Protein AF-A0A7J6WZ27-F1 (afdb_monomer)

Mean predicted aligned error: 9.94 Å

Organism: Thalictrum thalictroides (NCBI:txid46969)

Secondary structure (DSSP, 8-state):
-HHHHHHHHHHHHHHHHTT---HHHHHIIIIIITTS-GGGPPPPTTS-HHHHHHHHHHHHHHHHHHHHHHT-SS--S--S-SS-S--

Foldseek 3Di:
DVVVLLVVLLVVLVCLVVVPPDPVSVCCDVPVCDPHDLLPDDDDPPDDPSVNSSSVCVVVSVVVVVVVVVVVPDDDDDPDDPPPPDD

pLDDT: mean 76.56, std 18.12, range [40.06, 94.06]

Solvent-accessible surface area (backbone atoms only — not comparable to full-atom values): 5589 Å² total; per-residue (Å²): 123,64,67,64,52,52,56,48,34,52,52,51,51,50,36,55,74,67,63,42,97,41,73,66,41,51,48,43,39,67,71,73,44,49,96,48,62,71,91,74,58,75,82,63,92,90,53,55,70,66,60,48,52,40,61,71,44,43,66,60,49,50,52,51,51,51,51,63,50,72,65,67,83,84,65,90,89,70,96,65,87,86,72,83,85,81,131

Radius of gyration: 14.64 Å; Cα contacts (8 Å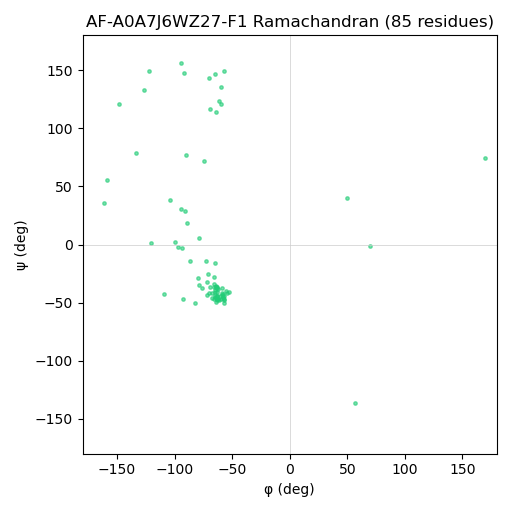, |Δi|>4): 34; chains: 1; bounding box: 49×32×25 Å

Structure (mmCIF, N/CA/C/O backbone):
data_AF-A0A7J6WZ27-F1
#
_entry.id   AF-A0A7J6WZ27-F1
#
loop_
_atom_site.group_PDB
_atom_site.id
_atom_site.type_symbol
_atom_site.label_atom_id
_atom_site.label_alt_id
_atom_site.label_comp_id
_atom_site.label_asym_id
_atom_site.label_entity_id
_atom_site.label_seq_id
_atom_site.pdbx_PDB_ins_code
_atom_site.Cartn_x
_atom_site.Cartn_y
_atom_site.Cartn_z
_atom_site.occupancy
_atom_site.B_iso_or_equiv
_atom_site.auth_seq_id
_atom_site.auth_comp_id
_atom_site.auth_asym_id
_atom_site.auth_atom_id
_atom_site.pdbx_PDB_model_num
ATOM 1 N N . MET A 1 1 ? 16.482 -9.053 -14.332 1.00 43.12 1 MET A N 1
ATOM 2 C CA . MET A 1 1 ? 16.347 -8.760 -12.883 1.00 43.12 1 MET A CA 1
ATOM 3 C C . MET A 1 1 ? 15.045 -8.033 -12.520 1.00 43.12 1 MET A C 1
ATOM 5 O O . MET A 1 1 ? 14.736 -7.933 -11.340 1.00 43.12 1 MET A O 1
ATOM 9 N N . GLU A 1 2 ? 14.241 -7.562 -13.483 1.00 47.72 2 GLU A N 1
ATOM 10 C CA . GLU A 1 2 ? 12.958 -6.892 -13.189 1.00 47.72 2 GLU A CA 1
ATOM 11 C C . GLU A 1 2 ? 11.813 -7.861 -12.843 1.00 47.72 2 GLU A C 1
ATOM 13 O O . GLU A 1 2 ? 11.006 -7.571 -11.962 1.00 47.72 2 GLU A O 1
ATOM 18 N N . VAL A 1 3 ? 11.774 -9.050 -13.457 1.00 49.72 3 VAL A N 1
ATOM 19 C CA . VAL A 1 3 ? 10.702 -10.047 -13.241 1.00 49.72 3 VAL A CA 1
ATOM 20 C C . VAL A 1 3 ? 10.681 -10.571 -11.799 1.00 49.72 3 VAL A C 1
ATOM 22 O O . VAL A 1 3 ? 9.616 -10.757 -11.212 1.00 49.72 3 VAL A O 1
ATOM 25 N N . THR A 1 4 ? 11.859 -10.744 -11.191 1.00 58.12 4 THR A N 1
ATOM 26 C CA . THR A 1 4 ? 12.001 -11.142 -9.783 1.00 58.12 4 THR A CA 1
ATOM 27 C C . THR A 1 4 ? 11.445 -10.089 -8.829 1.00 58.12 4 THR A C 1
ATOM 29 O O . THR A 1 4 ? 10.846 -10.450 -7.820 1.00 58.12 4 THR A O 1
ATOM 32 N N . ASN A 1 5 ? 11.585 -8.802 -9.163 1.00 75.50 5 ASN A N 1
ATOM 33 C CA . ASN A 1 5 ? 11.052 -7.707 -8.355 1.00 75.50 5 ASN A CA 1
ATOM 34 C C . ASN A 1 5 ? 9.521 -7.640 -8.466 1.00 75.50 5 ASN A C 1
ATOM 36 O O . ASN A 1 5 ? 8.846 -7.553 -7.448 1.00 75.50 5 ASN A O 1
ATOM 40 N N . HIS A 1 6 ? 8.970 -7.793 -9.677 1.00 83.25 6 HIS A N 1
ATOM 41 C CA . HIS A 1 6 ? 7.520 -7.767 -9.901 1.00 83.25 6 HIS A CA 1
ATOM 42 C C . HIS A 1 6 ? 6.800 -8.932 -9.204 1.00 83.25 6 HIS A C 1
ATOM 44 O O . HIS A 1 6 ? 5.854 -8.725 -8.447 1.00 83.25 6 HIS A O 1
ATOM 50 N N . ALA A 1 7 ? 7.277 -10.169 -9.379 1.00 84.94 7 ALA A N 1
ATOM 51 C CA . ALA A 1 7 ? 6.673 -11.333 -8.727 1.00 84.94 7 ALA A CA 1
ATOM 52 C C . ALA A 1 7 ? 6.767 -11.259 -7.189 1.00 84.94 7 ALA A C 1
ATOM 54 O O . ALA A 1 7 ? 5.827 -11.638 -6.484 1.00 84.94 7 ALA A O 1
ATOM 55 N N . ALA A 1 8 ? 7.882 -10.747 -6.655 1.00 86.94 8 ALA A N 1
ATOM 56 C CA . ALA A 1 8 ? 8.050 -10.537 -5.220 1.00 86.94 8 ALA A CA 1
ATOM 57 C C . ALA A 1 8 ? 7.113 -9.441 -4.687 1.00 86.94 8 ALA A C 1
ATOM 59 O O . ALA A 1 8 ? 6.426 -9.659 -3.689 1.00 86.94 8 ALA A O 1
ATOM 60 N N . ASN A 1 9 ? 7.021 -8.302 -5.376 1.00 89.75 9 ASN A N 1
ATOM 61 C CA . ASN A 1 9 ? 6.093 -7.218 -5.056 1.00 89.75 9 ASN A CA 1
ATOM 62 C C . ASN A 1 9 ? 4.638 -7.702 -5.057 1.00 89.75 9 ASN A C 1
ATOM 64 O O . ASN A 1 9 ? 3.908 -7.451 -4.098 1.00 89.75 9 ASN A O 1
ATOM 68 N N . MET A 1 10 ? 4.233 -8.471 -6.073 1.00 88.56 10 MET A N 1
ATOM 69 C CA . MET A 1 10 ? 2.906 -9.092 -6.137 1.00 88.56 10 MET A CA 1
ATOM 70 C C . MET A 1 10 ? 2.647 -10.018 -4.946 1.00 88.56 10 MET A C 1
ATOM 72 O O . MET A 1 10 ? 1.582 -9.959 -4.332 1.00 88.56 10 MET A O 1
ATOM 76 N N . ARG A 1 11 ? 3.628 -10.842 -4.559 1.00 87.19 11 ARG A N 1
ATOM 77 C CA . ARG A 1 11 ? 3.514 -11.717 -3.383 1.00 87.19 11 ARG A CA 1
ATOM 78 C C . ARG A 1 11 ? 3.360 -10.918 -2.087 1.00 87.19 11 ARG A C 1
ATOM 80 O O . ARG A 1 11 ? 2.553 -11.281 -1.232 1.00 87.19 11 ARG A O 1
ATOM 87 N N . HIS A 1 12 ? 4.102 -9.824 -1.946 1.00 90.06 12 HIS A N 1
ATOM 88 C CA . HIS A 1 12 ? 3.993 -8.911 -0.812 1.00 90.06 12 HIS A CA 1
ATOM 89 C C . HIS A 1 12 ? 2.614 -8.248 -0.735 1.00 90.06 12 HIS A C 1
ATOM 91 O O . HIS A 1 12 ? 1.990 -8.276 0.325 1.00 90.06 12 HIS A O 1
ATOM 97 N N . LEU A 1 13 ? 2.113 -7.725 -1.856 1.00 90.19 13 LEU A N 1
ATOM 98 C CA . LEU A 1 13 ? 0.764 -7.165 -1.968 1.00 90.19 13 LEU A CA 1
ATOM 99 C C . LEU A 1 13 ? -0.296 -8.200 -1.587 1.00 90.19 13 LEU A C 1
ATOM 101 O O . LEU A 1 13 ? -1.147 -7.931 -0.744 1.00 90.19 13 LEU A O 1
ATOM 105 N N . TRP A 1 14 ? -0.182 -9.422 -2.110 1.00 87.62 14 TRP A N 1
ATOM 106 C CA . TRP A 1 14 ? -1.077 -10.523 -1.764 1.00 87.62 14 TRP A CA 1
ATOM 107 C C . TRP A 1 14 ? -1.089 -10.830 -0.261 1.00 87.62 14 TRP A C 1
ATOM 109 O O . TRP A 1 14 ? -2.150 -11.029 0.327 1.00 87.62 14 TRP A O 1
ATOM 119 N N . HIS A 1 15 ? 0.075 -10.837 0.392 1.00 89.19 15 HIS A N 1
ATOM 120 C CA . HIS A 1 15 ? 0.161 -11.038 1.839 1.00 89.19 15 HIS A CA 1
ATOM 121 C C . HIS A 1 15 ? -0.463 -9.895 2.645 1.00 89.19 15 HIS A C 1
ATOM 123 O O . HIS A 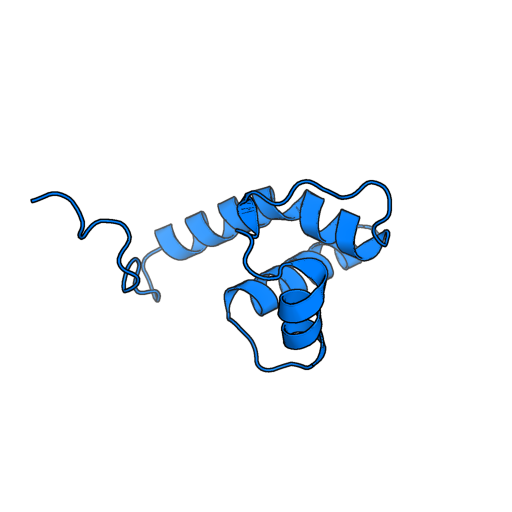1 15 ? -1.093 -10.171 3.667 1.00 89.19 15 HIS A O 1
ATOM 129 N N . ILE A 1 16 ? -0.326 -8.648 2.180 1.00 89.50 16 ILE A N 1
ATOM 130 C CA . ILE A 1 16 ? -1.001 -7.489 2.776 1.00 89.50 16 ILE A CA 1
ATOM 131 C C . ILE A 1 16 ? -2.522 -7.648 2.653 1.00 89.50 16 ILE A C 1
ATOM 133 O O . ILE A 1 16 ? -3.213 -7.490 3.656 1.00 89.50 16 ILE A O 1
ATOM 137 N N . PHE A 1 17 ? -3.036 -8.017 1.472 1.00 84.44 17 PHE A N 1
ATOM 138 C CA . PHE A 1 17 ? -4.478 -8.177 1.226 1.00 84.44 17 PHE A CA 1
ATOM 139 C C . PHE A 1 17 ? -5.101 -9.339 1.988 1.00 84.44 17 PHE A C 1
ATOM 141 O O . PHE A 1 17 ? -6.189 -9.210 2.537 1.00 84.44 17 PHE A O 1
ATOM 148 N N . ARG A 1 18 ? -4.411 -10.479 2.052 1.00 83.88 18 ARG A N 1
ATOM 149 C CA . ARG A 1 18 ? -4.886 -11.666 2.778 1.00 83.88 18 ARG A CA 1
ATOM 150 C C . ARG A 1 18 ? -4.675 -11.571 4.286 1.00 83.88 18 ARG A C 1
ATOM 152 O O . ARG A 1 18 ? -4.903 -12.560 4.973 1.00 83.88 18 ARG A O 1
ATOM 159 N N . ASN A 1 19 ? -4.209 -10.426 4.794 1.00 82.56 19 ASN A N 1
ATOM 160 C CA . ASN A 1 19 ? -3.910 -10.214 6.209 1.00 82.56 19 ASN A CA 1
ATOM 161 C C . ASN A 1 19 ? -3.042 -11.336 6.789 1.00 82.56 19 ASN A C 1
ATOM 163 O O . ASN A 1 19 ? -3.291 -11.805 7.898 1.00 82.56 19 ASN A O 1
ATOM 167 N N . ARG A 1 20 ? -2.049 -11.804 6.020 1.00 85.56 20 ARG A N 1
ATOM 168 C CA . ARG A 1 20 ? -1.242 -12.955 6.431 1.00 85.56 20 ARG A CA 1
ATOM 169 C C . ARG A 1 20 ? -0.558 -12.634 7.756 1.00 85.56 20 ARG A C 1
ATOM 171 O O . ARG A 1 20 ? 0.029 -11.562 7.896 1.00 85.56 20 ARG A O 1
ATOM 178 N N . ASP A 1 21 ? -0.584 -13.583 8.683 1.00 86.50 21 ASP A N 1
ATOM 179 C CA . ASP A 1 21 ? 0.044 -13.431 9.991 1.00 86.50 21 ASP A CA 1
ATOM 180 C C . ASP A 1 21 ? 1.577 -13.544 9.899 1.00 86.50 21 ASP A C 1
ATOM 182 O O . ASP A 1 21 ? 2.184 -14.553 10.245 1.00 86.50 21 ASP A O 1
ATOM 186 N N . THR A 1 22 ? 2.221 -12.521 9.336 1.00 91.25 22 THR A N 1
ATOM 187 C CA . THR A 1 22 ? 3.682 -12.401 9.300 1.00 91.25 22 THR A CA 1
ATOM 188 C C . THR A 1 22 ? 4.117 -11.104 9.958 1.00 91.25 22 THR A C 1
ATOM 190 O O . THR A 1 22 ? 3.423 -10.086 9.885 1.00 91.25 22 THR A O 1
ATOM 193 N N . MET A 1 23 ? 5.307 -11.119 10.566 1.00 92.56 23 MET A N 1
ATOM 194 C CA . MET A 1 23 ? 5.889 -9.933 11.201 1.00 92.56 23 MET A CA 1
ATOM 195 C C . MET A 1 23 ? 5.967 -8.751 10.228 1.00 92.56 23 MET A C 1
ATOM 197 O O . MET A 1 23 ? 5.617 -7.627 10.574 1.00 92.56 23 MET A O 1
ATOM 201 N N . TRP A 1 24 ? 6.361 -9.021 8.983 1.00 91.12 24 TRP A N 1
ATOM 202 C CA . TRP A 1 24 ? 6.451 -7.997 7.950 1.00 91.12 24 TRP A CA 1
ATOM 203 C C . TRP A 1 24 ? 5.081 -7.382 7.621 1.00 91.12 24 TRP A C 1
ATOM 205 O O . TRP A 1 24 ? 4.975 -6.161 7.571 1.00 91.12 24 TRP A O 1
ATOM 215 N N . VAL A 1 25 ? 4.018 -8.186 7.466 1.00 90.69 25 VAL A N 1
ATOM 216 C CA . VAL A 1 25 ? 2.661 -7.661 7.204 1.00 90.69 25 VAL A CA 1
ATOM 217 C C . VAL A 1 25 ? 2.148 -6.848 8.391 1.00 90.69 25 VAL A C 1
ATOM 219 O O . VAL A 1 25 ? 1.613 -5.758 8.185 1.00 90.69 25 VAL A O 1
ATOM 222 N N . LYS A 1 26 ? 2.344 -7.332 9.626 1.00 92.94 26 LYS A N 1
ATOM 223 C CA . LYS A 1 26 ? 1.990 -6.590 10.847 1.00 92.94 26 LYS A CA 1
ATOM 224 C C . LYS A 1 26 ? 2.696 -5.240 10.893 1.00 92.94 26 LYS A C 1
ATOM 226 O O . LYS A 1 26 ? 2.041 -4.216 11.036 1.00 92.94 26 LYS A O 1
ATOM 231 N N . TRP A 1 27 ? 4.010 -5.226 10.683 1.00 94.06 27 TRP A N 1
ATOM 232 C CA . TRP A 1 27 ? 4.799 -3.998 10.689 1.00 94.06 27 TRP A CA 1
ATOM 233 C C . TRP A 1 27 ? 4.366 -3.022 9.586 1.00 94.06 27 TRP A C 1
ATOM 235 O O . TRP A 1 27 ? 4.123 -1.849 9.862 1.00 94.06 27 TRP A O 1
ATOM 245 N N . VAL A 1 28 ? 4.186 -3.498 8.349 1.00 92.19 28 VAL A N 1
ATOM 246 C CA . VAL A 1 28 ? 3.704 -2.664 7.236 1.00 92.19 28 VAL A CA 1
ATOM 247 C C . VAL A 1 28 ? 2.353 -2.037 7.578 1.00 92.19 28 VAL A C 1
ATOM 249 O O . VAL A 1 28 ? 2.158 -0.841 7.360 1.00 92.19 28 VAL A O 1
ATOM 252 N N . LYS A 1 29 ? 1.431 -2.811 8.152 1.00 90.88 29 LYS A N 1
ATOM 253 C CA . LYS A 1 29 ? 0.122 -2.304 8.561 1.00 90.88 29 LYS A CA 1
ATOM 254 C C . LYS A 1 29 ? 0.213 -1.287 9.686 1.00 90.88 29 LYS A C 1
ATOM 256 O O . LYS A 1 29 ? -0.368 -0.222 9.555 1.00 90.88 29 LYS A O 1
ATOM 261 N N . SER A 1 30 ? 0.971 -1.560 10.741 1.00 92.88 30 SER A N 1
ATOM 262 C CA . SER A 1 30 ? 1.064 -0.664 11.897 1.00 92.88 30 SER A CA 1
ATOM 263 C C . SER A 1 30 ? 1.843 0.623 11.611 1.00 92.88 30 SER A C 1
ATOM 265 O O . SER A 1 30 ? 1.527 1.662 12.183 1.00 92.88 30 SER A O 1
ATOM 267 N N . TYR A 1 31 ? 2.848 0.587 10.729 1.00 92.12 31 TYR A N 1
ATOM 268 C CA . TYR A 1 31 ? 3.757 1.721 10.522 1.00 92.12 31 TYR A CA 1
ATOM 269 C C . TYR A 1 31 ? 3.568 2.435 9.184 1.00 92.12 31 TYR A C 1
ATOM 271 O O . TYR A 1 31 ? 3.593 3.669 9.144 1.00 92.12 31 TYR A O 1
ATOM 279 N N . LEU A 1 32 ? 3.378 1.695 8.088 1.00 92.12 32 LEU A N 1
ATOM 280 C CA . LEU A 1 32 ? 3.309 2.282 6.748 1.00 92.12 32 LEU A CA 1
ATOM 281 C C . LEU A 1 32 ? 1.872 2.605 6.338 1.00 92.12 32 LEU A C 1
ATOM 283 O O . LEU A 1 32 ? 1.600 3.712 5.867 1.00 92.12 32 LEU A O 1
ATOM 287 N N . ILE A 1 33 ? 0.948 1.666 6.534 1.00 92.38 33 ILE A N 1
ATOM 288 C CA . ILE A 1 33 ? -0.460 1.838 6.155 1.00 92.38 33 ILE A CA 1
ATOM 289 C C . ILE A 1 33 ? -1.195 2.626 7.243 1.00 92.38 33 ILE A C 1
ATOM 291 O O . ILE A 1 33 ? -1.775 3.673 6.943 1.00 92.38 33 ILE A O 1
ATOM 295 N N . LYS A 1 34 ? -1.056 2.198 8.502 1.00 89.44 34 LYS A N 1
ATOM 296 C CA . LYS A 1 34 ? -1.836 2.654 9.661 1.00 89.44 34 LYS A CA 1
ATOM 297 C C . LYS A 1 34 ? -3.330 2.442 9.387 1.00 89.44 34 LYS A C 1
ATOM 299 O O . LYS A 1 34 ? -3.696 1.434 8.789 1.00 89.44 34 LYS A O 1
ATOM 304 N N . ASP A 1 35 ? -4.160 3.422 9.717 1.00 87.00 35 ASP A N 1
ATOM 305 C CA . ASP A 1 35 ? -5.609 3.398 9.481 1.00 87.00 35 ASP A CA 1
ATOM 306 C C . ASP A 1 35 ? -6.007 3.969 8.109 1.00 87.00 35 ASP A C 1
ATOM 308 O O . ASP A 1 35 ? -7.143 4.382 7.886 1.00 87.00 35 ASP A O 1
ATOM 312 N N . ARG A 1 36 ? -5.059 4.053 7.165 1.00 87.56 36 ARG A N 1
ATOM 313 C CA . ARG A 1 36 ? -5.314 4.608 5.830 1.00 87.56 36 ARG A CA 1
ATOM 314 C C . ARG A 1 36 ? -5.726 3.520 4.855 1.00 87.56 36 ARG A C 1
ATOM 316 O O . ARG A 1 36 ? -5.207 2.406 4.882 1.00 87.56 36 ARG A O 1
ATOM 323 N N . ASN A 1 37 ? -6.579 3.886 3.904 1.00 85.94 37 ASN A N 1
ATOM 324 C CA . ASN A 1 37 ? -6.899 3.018 2.781 1.00 85.94 37 ASN A CA 1
ATOM 325 C C . ASN A 1 37 ? -5.646 2.781 1.923 1.00 85.94 37 ASN A C 1
ATOM 327 O O . ASN A 1 37 ? -5.144 3.703 1.275 1.00 85.94 37 ASN A O 1
ATOM 331 N N . PHE A 1 38 ? -5.167 1.534 1.902 1.00 88.44 38 PHE A N 1
ATOM 332 C CA . PHE A 1 38 ? -3.971 1.126 1.166 1.00 88.44 38 PHE A CA 1
ATOM 333 C C . PHE A 1 38 ? -4.008 1.537 -0.314 1.00 88.44 38 PHE A C 1
ATOM 335 O O . PHE A 1 38 ? -3.009 2.013 -0.853 1.00 88.44 38 PHE A O 1
ATOM 342 N N . TRP A 1 39 ? -5.167 1.410 -0.959 1.00 85.62 39 TRP A N 1
ATOM 343 C CA . TRP A 1 39 ? -5.340 1.695 -2.384 1.00 85.62 39 TRP A CA 1
ATOM 344 C C . TRP A 1 39 ? -5.265 3.184 -2.717 1.00 85.62 39 TRP A C 1
ATOM 346 O O . TRP A 1 39 ? -4.890 3.560 -3.823 1.00 85.62 39 TRP A O 1
ATOM 356 N N . GLN A 1 40 ? -5.575 4.035 -1.741 1.00 86.50 40 GLN A N 1
ATOM 357 C CA . GLN A 1 40 ? -5.558 5.490 -1.879 1.00 86.50 40 GLN A CA 1
ATOM 358 C C . GLN A 1 40 ? -4.286 6.123 -1.293 1.00 86.50 40 GLN A C 1
ATOM 360 O O . GLN A 1 40 ? -4.131 7.346 -1.317 1.00 86.50 40 GLN A O 1
ATOM 365 N N . LEU A 1 41 ? -3.347 5.316 -0.779 1.00 89.75 41 LEU A N 1
ATOM 366 C CA . LEU A 1 41 ? -2.083 5.819 -0.251 1.00 89.75 41 LEU A CA 1
ATOM 367 C C . LEU A 1 41 ? -1.285 6.531 -1.345 1.00 89.75 41 LEU A C 1
ATOM 369 O O . LEU A 1 41 ? -0.910 5.949 -2.365 1.00 89.75 41 LEU A O 1
ATOM 373 N N . LYS A 1 42 ? -0.943 7.795 -1.106 1.00 90.75 42 LYS A N 1
ATOM 374 C CA . LYS A 1 42 ? 0.065 8.487 -1.913 1.00 90.75 42 LYS A CA 1
ATOM 375 C C . LYS A 1 42 ? 1.439 7.895 -1.608 1.00 90.75 42 LYS A C 1
ATOM 377 O O . LYS A 1 42 ? 1.730 7.563 -0.461 1.00 90.75 42 LYS A O 1
ATOM 382 N N . ILE A 1 43 ? 2.289 7.790 -2.626 1.00 90.75 43 ILE A N 1
ATOM 383 C CA . ILE A 1 43 ? 3.681 7.362 -2.454 1.00 90.75 43 ILE A CA 1
ATOM 384 C C . ILE A 1 43 ? 4.429 8.473 -1.701 1.00 90.75 43 ILE A C 1
ATOM 386 O O . ILE A 1 43 ? 4.541 9.577 -2.240 1.00 90.75 43 ILE A O 1
ATOM 390 N N . PRO A 1 44 ? 4.949 8.225 -0.485 1.00 89.88 44 PRO A N 1
ATOM 391 C CA . PRO A 1 44 ? 5.713 9.235 0.238 1.00 89.88 44 PRO A CA 1
ATOM 392 C C . PRO A 1 44 ? 7.020 9.580 -0.494 1.00 89.88 44 PRO A C 1
ATOM 394 O O . PRO A 1 44 ? 7.650 8.719 -1.121 1.00 89.88 44 PRO A O 1
ATOM 397 N N . LYS A 1 45 ? 7.462 10.840 -0.398 1.00 88.81 45 LYS A N 1
ATOM 398 C CA . LYS A 1 45 ? 8.763 11.259 -0.950 1.00 88.81 45 LYS A CA 1
ATOM 399 C C . LYS A 1 45 ? 9.926 10.553 -0.240 1.00 88.81 45 LYS A C 1
ATOM 401 O O . LYS A 1 45 ? 10.836 10.085 -0.921 1.00 88.81 45 LYS A O 1
ATOM 406 N N . ASP A 1 46 ? 9.793 10.337 1.067 1.00 90.06 46 ASP A N 1
ATOM 407 C CA . ASP A 1 46 ? 10.829 9.751 1.932 1.00 90.06 46 ASP A CA 1
ATOM 408 C C . ASP A 1 46 ? 10.552 8.285 2.302 1.00 90.06 46 ASP A C 1
ATOM 410 O O . ASP A 1 46 ? 10.764 7.851 3.431 1.00 90.06 46 ASP A O 1
ATOM 414 N N . CYS A 1 47 ? 10.025 7.492 1.366 1.00 89.56 47 CYS A N 1
ATOM 415 C CA . CYS A 1 47 ? 9.865 6.053 1.576 1.00 89.56 47 CYS A CA 1
ATOM 416 C C . CYS A 1 47 ? 11.047 5.252 1.025 1.00 89.56 47 CYS A C 1
ATOM 418 O O . CYS A 1 47 ? 11.698 5.659 0.060 1.00 89.56 47 CYS A O 1
ATOM 420 N N . SER A 1 48 ? 11.248 4.047 1.566 1.00 89.31 48 SER A N 1
ATOM 421 C CA . SER A 1 48 ? 12.203 3.099 0.997 1.00 89.31 48 SER A CA 1
ATOM 422 C C . SER A 1 48 ? 11.875 2.790 -0.468 1.00 89.31 48 SER A C 1
ATOM 424 O O . SER A 1 48 ? 10.713 2.798 -0.895 1.00 89.31 48 SER A O 1
ATOM 426 N N . TRP A 1 49 ? 12.912 2.492 -1.251 1.00 87.50 49 TRP A N 1
ATOM 427 C CA . TRP A 1 49 ? 12.755 2.137 -2.660 1.00 87.50 49 TRP A CA 1
ATOM 428 C C . TRP A 1 49 ? 11.861 0.902 -2.848 1.00 87.50 49 TRP A C 1
ATOM 430 O O . TRP A 1 49 ? 11.024 0.875 -3.749 1.00 87.50 49 TRP A O 1
ATOM 440 N N . SER A 1 50 ? 11.971 -0.083 -1.952 1.00 88.06 50 SER A N 1
ATOM 441 C CA . SER A 1 50 ? 11.133 -1.284 -1.966 1.00 88.06 50 SER A CA 1
ATOM 442 C C . SER A 1 50 ? 9.657 -0.963 -1.730 1.00 88.06 50 SER A C 1
ATOM 444 O O . SER A 1 50 ? 8.807 -1.402 -2.500 1.00 88.06 50 SER A O 1
ATOM 446 N N . TRP A 1 51 ? 9.335 -0.127 -0.736 1.00 90.88 51 TRP A N 1
ATOM 447 C CA . TRP A 1 51 ? 7.952 0.284 -0.484 1.00 90.88 51 TRP A CA 1
ATOM 448 C C . TRP A 1 51 ? 7.378 1.099 -1.642 1.00 90.88 51 TRP A C 1
ATOM 450 O O . TRP A 1 51 ? 6.235 0.893 -2.050 1.00 90.88 51 TRP A O 1
ATOM 460 N N . ARG A 1 52 ? 8.194 1.978 -2.235 1.00 91.56 52 ARG A N 1
ATOM 461 C CA . ARG A 1 52 ? 7.830 2.705 -3.454 1.00 91.56 52 ARG A CA 1
ATOM 462 C C . ARG A 1 52 ? 7.487 1.754 -4.597 1.00 91.56 52 ARG A C 1
ATOM 464 O O . ARG A 1 52 ? 6.499 1.987 -5.286 1.00 91.56 52 ARG A O 1
ATOM 471 N N . SER A 1 53 ? 8.299 0.720 -4.802 1.00 90.44 53 SER A N 1
ATOM 472 C CA . SER A 1 53 ? 8.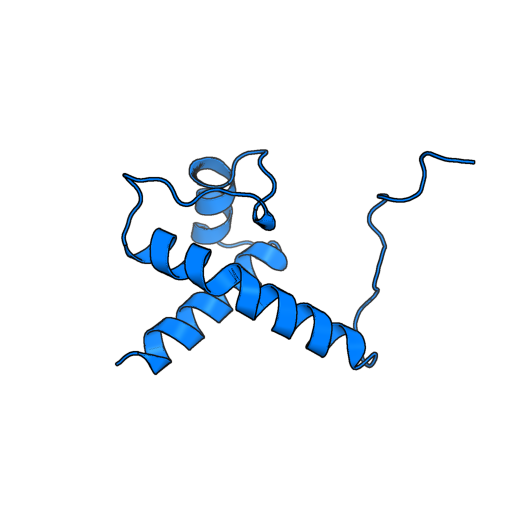093 -0.284 -5.850 1.00 90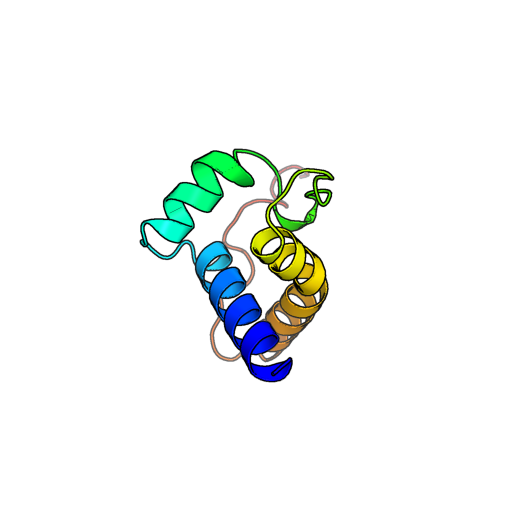.44 53 SER A CA 1
ATOM 473 C C . SER A 1 53 ? 6.770 -1.032 -5.648 1.00 90.44 53 SER A C 1
ATOM 475 O O . SER A 1 53 ? 5.936 -1.056 -6.549 1.00 90.44 53 SER A O 1
ATOM 477 N N . ILE A 1 54 ? 6.505 -1.501 -4.423 1.00 91.69 54 ILE A N 1
ATOM 478 C CA . ILE A 1 54 ? 5.244 -2.158 -4.039 1.00 91.69 54 ILE A CA 1
ATOM 479 C C . ILE A 1 54 ? 4.034 -1.250 -4.309 1.00 91.69 54 ILE A C 1
ATOM 481 O O . ILE A 1 54 ? 3.061 -1.680 -4.926 1.00 91.69 54 ILE A O 1
ATOM 485 N N . LEU A 1 55 ? 4.089 0.018 -3.887 1.00 92.06 55 LEU A N 1
ATOM 486 C CA . LEU A 1 55 ? 2.984 0.959 -4.092 1.00 92.06 55 LEU A CA 1
ATOM 487 C C . LEU A 1 55 ? 2.734 1.277 -5.571 1.00 92.06 55 LEU A C 1
ATOM 489 O O . LEU A 1 55 ? 1.580 1.467 -5.947 1.00 92.06 55 LEU A O 1
ATOM 493 N N . LYS A 1 56 ? 3.780 1.325 -6.407 1.00 91.25 56 LYS A N 1
ATOM 494 C CA . LYS A 1 56 ? 3.646 1.541 -7.860 1.00 91.25 56 LYS A CA 1
ATOM 495 C C . LYS A 1 56 ? 2.936 0.391 -8.565 1.00 91.25 56 LYS A C 1
ATOM 497 O O . LYS A 1 56 ? 2.319 0.601 -9.603 1.00 91.25 56 LYS A O 1
ATOM 502 N N . GLU A 1 57 ? 3.036 -0.818 -8.031 1.00 90.81 57 GLU A N 1
ATOM 503 C CA . GLU A 1 57 ? 2.432 -1.994 -8.646 1.00 90.81 57 GLU A CA 1
ATOM 504 C C . GLU A 1 57 ? 1.035 -2.324 -8.114 1.00 90.81 57 GLU A C 1
ATOM 506 O O . GLU A 1 57 ? 0.387 -3.238 -8.626 1.00 90.81 57 GLU A O 1
ATOM 511 N N . ARG A 1 58 ? 0.536 -1.574 -7.125 1.00 89.62 58 ARG A N 1
ATOM 512 C CA . ARG A 1 58 ? -0.779 -1.829 -6.525 1.00 89.62 58 ARG A CA 1
ATOM 513 C C . ARG A 1 58 ? -1.898 -1.841 -7.570 1.00 89.62 58 ARG A C 1
ATOM 515 O O . ARG A 1 58 ? -2.756 -2.705 -7.503 1.00 89.62 58 ARG A O 1
ATOM 522 N N . ASP A 1 59 ? -1.875 -0.942 -8.553 1.00 85.38 59 ASP A N 1
ATOM 523 C CA . ASP A 1 59 ? -2.976 -0.815 -9.514 1.00 85.38 59 ASP A CA 1
ATOM 524 C C . ASP A 1 59 ? -3.021 -2.048 -10.433 1.00 85.38 59 ASP 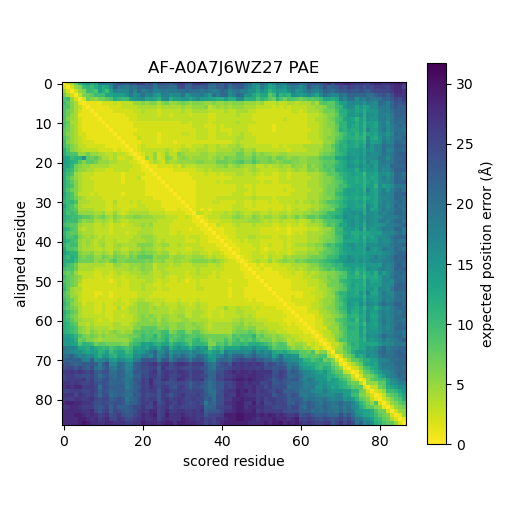A C 1
ATOM 526 O O . ASP A 1 59 ? -4.089 -2.587 -10.722 1.00 85.38 59 ASP A O 1
ATOM 530 N N . LYS A 1 60 ? -1.845 -2.587 -10.789 1.00 85.94 60 LYS A N 1
ATOM 531 C CA . LYS A 1 60 ? -1.729 -3.874 -11.491 1.00 85.94 60 LYS A CA 1
ATOM 532 C C . LYS A 1 60 ? -2.254 -5.019 -10.630 1.00 85.94 60 LYS A C 1
ATOM 534 O O . LYS A 1 60 ? -3.010 -5.850 -11.121 1.00 85.94 60 LYS A O 1
ATOM 539 N N . ALA A 1 61 ? -1.895 -5.047 -9.346 1.00 84.81 61 ALA A N 1
ATOM 540 C CA . ALA A 1 61 ? -2.413 -6.052 -8.426 1.00 84.81 61 ALA A CA 1
ATOM 541 C C . ALA A 1 61 ? -3.936 -5.953 -8.264 1.00 84.81 61 ALA A C 1
ATOM 543 O O . ALA A 1 61 ? -4.591 -6.987 -8.218 1.00 84.81 61 ALA A O 1
ATOM 544 N N . MET A 1 62 ? -4.509 -4.745 -8.227 1.00 81.56 62 MET A N 1
ATOM 545 C CA . MET A 1 62 ? -5.959 -4.543 -8.171 1.00 81.56 62 MET A CA 1
ATOM 546 C C . MET A 1 62 ? -6.635 -5.165 -9.391 1.00 81.56 62 MET A C 1
ATOM 548 O O . MET A 1 62 ? -7.579 -5.931 -9.226 1.00 81.56 62 MET A O 1
ATOM 552 N N . TYR A 1 63 ? -6.108 -4.912 -10.591 1.00 78.62 63 TYR A N 1
ATOM 553 C CA . TYR A 1 63 ? -6.623 -5.514 -11.818 1.00 78.62 63 TYR A CA 1
ATOM 554 C C . TYR A 1 63 ? -6.524 -7.046 -11.795 1.00 78.62 63 TYR A C 1
ATOM 556 O O . TYR A 1 63 ? -7.485 -7.739 -12.116 1.00 78.62 63 TYR A O 1
ATOM 564 N N . MET A 1 64 ? -5.388 -7.598 -11.356 1.00 71.56 64 MET A N 1
ATOM 565 C CA . MET A 1 64 ? -5.204 -9.051 -11.263 1.00 71.56 64 MET A CA 1
ATOM 566 C C . MET A 1 64 ? -6.137 -9.687 -10.230 1.00 71.56 64 MET A C 1
ATOM 568 O O . MET A 1 64 ? -6.704 -10.741 -10.495 1.00 71.56 64 MET A O 1
ATOM 572 N N . VAL A 1 65 ? -6.328 -9.048 -9.074 1.00 67.94 65 VAL A N 1
ATOM 573 C CA . VAL A 1 65 ? -7.262 -9.500 -8.035 1.00 67.94 65 VAL A CA 1
ATOM 574 C C . VAL A 1 65 ? -8.700 -9.437 -8.548 1.00 67.94 65 VAL A C 1
ATOM 576 O O . VAL A 1 65 ? -9.423 -10.416 -8.409 1.00 67.94 65 VAL A O 1
ATOM 579 N N . GLN A 1 66 ? -9.101 -8.348 -9.209 1.00 65.81 66 GLN A N 1
ATOM 580 C CA . GLN A 1 66 ? -10.415 -8.236 -9.849 1.00 65.81 66 GLN A CA 1
ATOM 581 C C . GLN A 1 66 ? -10.629 -9.324 -10.908 1.00 65.81 66 GLN A C 1
ATOM 583 O O . GLN A 1 66 ? -11.696 -9.928 -10.952 1.00 65.81 66 GLN A O 1
ATOM 588 N N . HIS A 1 67 ? -9.614 -9.619 -11.721 1.00 60.41 67 HIS A N 1
ATOM 589 C CA . HIS A 1 67 ? -9.688 -10.644 -12.761 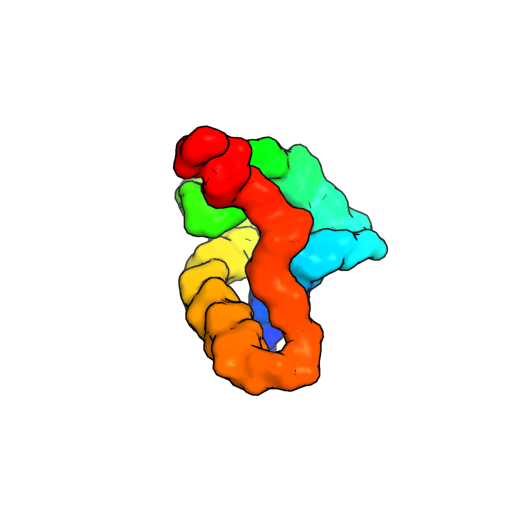1.00 60.41 67 HIS A CA 1
ATOM 590 C C . HIS A 1 67 ? -9.741 -12.073 -12.187 1.00 60.41 67 HIS A C 1
ATOM 592 O O . HIS A 1 67 ? -10.536 -12.894 -12.638 1.00 60.41 67 HIS A O 1
ATOM 598 N N . LEU A 1 68 ? -8.946 -12.364 -11.150 1.00 57.69 68 LEU A N 1
ATOM 599 C CA . LEU A 1 68 ? -8.979 -13.635 -10.414 1.00 57.69 68 LEU A CA 1
ATOM 600 C C . LEU A 1 68 ? -10.324 -13.855 -9.708 1.00 57.69 68 LEU A C 1
ATOM 602 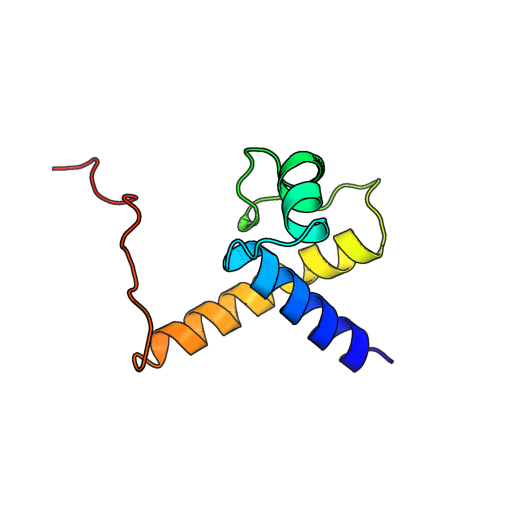O O . LEU A 1 68 ? -10.810 -14.980 -9.657 1.00 57.69 68 LEU A O 1
ATOM 606 N N . ILE A 1 69 ? -10.939 -12.792 -9.185 1.00 53.09 69 ILE A N 1
ATOM 607 C CA . ILE A 1 69 ? -12.260 -12.852 -8.545 1.00 53.09 69 ILE A CA 1
ATOM 608 C C . ILE A 1 69 ? -13.374 -12.963 -9.600 1.00 53.09 69 ILE A C 1
ATOM 610 O O . ILE A 1 69 ? -14.307 -13.740 -9.412 1.00 53.09 69 ILE A O 1
ATOM 614 N N . GLY A 1 70 ? -13.251 -12.280 -10.744 1.00 50.12 70 GLY A N 1
ATOM 615 C CA . GLY A 1 70 ? -14.180 -12.378 -11.878 1.00 50.12 70 GLY A CA 1
ATOM 616 C C . GLY A 1 70 ? -14.221 -13.752 -12.564 1.00 50.12 70 GLY A C 1
ATOM 617 O O . GLY A 1 70 ? -15.176 -14.044 -13.275 1.00 50.12 70 GLY A O 1
ATOM 618 N N . ASN A 1 71 ? -13.230 -14.617 -12.317 1.00 53.78 71 ASN A N 1
ATOM 619 C CA . ASN A 1 71 ? -13.217 -16.030 -12.726 1.00 53.78 71 ASN A CA 1
ATOM 620 C C . ASN A 1 71 ? -14.196 -16.894 -11.890 1.00 53.78 71 ASN A C 1
ATOM 622 O O . ASN A 1 71 ? -14.558 -17.990 -12.300 1.00 53.78 71 ASN A O 1
ATOM 626 N N . GLY A 1 72 ? -14.705 -16.402 -10.752 1.00 51.88 72 GLY A N 1
ATOM 627 C CA . GLY A 1 72 ? -15.893 -16.960 -10.088 1.00 51.88 72 GLY A CA 1
ATOM 628 C C . GLY A 1 72 ? -15.749 -18.344 -9.439 1.00 51.88 72 GLY A C 1
ATOM 629 O O . GLY A 1 72 ? -16.702 -18.803 -8.819 1.00 51.88 72 GLY A O 1
ATOM 630 N N . GLN A 1 73 ? -14.592 -19.012 -9.513 1.00 56.38 73 GLN A N 1
ATOM 631 C CA . GLN A 1 73 ? -14.477 -20.395 -9.027 1.00 56.38 73 GLN A CA 1
ATOM 632 C C . GLN A 1 73 ? -14.148 -20.561 -7.532 1.00 56.38 73 GLN A C 1
ATOM 634 O O . GLN A 1 73 ? -14.313 -21.671 -7.033 1.00 56.38 73 GLN A O 1
ATOM 639 N N . ASN A 1 74 ? -13.704 -19.530 -6.783 1.00 51.94 74 ASN A N 1
ATOM 640 C CA . ASN A 1 74 ? -13.431 -19.726 -5.342 1.00 51.94 74 ASN A CA 1
ATOM 641 C C . ASN A 1 74 ? -13.347 -18.486 -4.416 1.00 51.94 74 ASN A C 1
ATOM 643 O O . ASN A 1 74 ? -12.543 -18.491 -3.480 1.00 51.94 74 ASN A O 1
ATOM 647 N N . THR A 1 75 ? -14.124 -17.410 -4.605 1.00 40.22 75 THR A N 1
ATOM 648 C CA . THR A 1 75 ? -14.053 -16.295 -3.627 1.00 40.22 75 THR A CA 1
ATOM 649 C C . THR A 1 7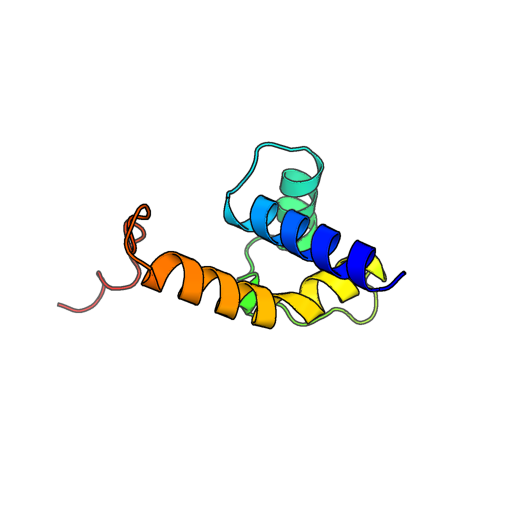5 ? -15.359 -15.532 -3.432 1.00 40.22 75 THR A C 1
ATOM 651 O O . THR A 1 75 ? -15.886 -14.931 -4.362 1.00 40.22 75 THR A O 1
ATOM 654 N N . ASN A 1 76 ? -15.831 -15.525 -2.180 1.00 47.28 76 ASN A N 1
ATOM 655 C CA . ASN A 1 76 ? -16.908 -14.677 -1.676 1.00 47.28 76 ASN A CA 1
ATOM 656 C C . ASN A 1 76 ? -16.544 -13.199 -1.849 1.00 47.28 76 ASN A C 1
ATOM 658 O O . ASN A 1 76 ? -15.530 -12.726 -1.341 1.00 47.28 76 ASN A O 1
ATOM 662 N N . PHE A 1 77 ? -17.393 -12.502 -2.590 1.00 46.16 77 PHE A N 1
ATOM 663 C CA . PHE A 1 77 ? -17.158 -11.186 -3.168 1.00 46.16 77 PHE A CA 1
ATOM 664 C C . PHE A 1 77 ? -17.339 -10.040 -2.129 1.00 46.16 77 PHE A C 1
ATOM 666 O O . PHE A 1 77 ? -16.662 -9.026 -2.251 1.00 46.16 77 PHE A O 1
ATOM 673 N N . TRP A 1 78 ? -18.182 -10.188 -1.087 1.00 52.28 78 TRP A N 1
ATOM 674 C CA . TRP A 1 78 ? -18.671 -9.044 -0.277 1.00 52.28 78 TRP A CA 1
ATOM 675 C C . TRP A 1 78 ? -19.193 -9.367 1.141 1.00 52.28 78 TRP A C 1
ATOM 677 O O . TRP A 1 78 ? -20.312 -8.995 1.480 1.00 52.28 78 TRP A O 1
ATOM 687 N N . LEU A 1 79 ? -18.422 -10.015 2.018 1.00 46.41 79 LEU A N 1
ATOM 688 C CA . LEU A 1 79 ? -18.783 -10.057 3.455 1.00 46.41 79 LEU A CA 1
ATOM 689 C C . LEU A 1 79 ? -18.161 -8.907 4.272 1.00 46.41 79 LEU A C 1
ATOM 691 O O . LEU A 1 79 ? -17.955 -9.060 5.469 1.00 46.41 79 LEU A O 1
ATOM 695 N N . ASP A 1 80 ? -17.904 -7.750 3.648 1.00 45.72 80 ASP A N 1
ATOM 696 C CA . ASP A 1 80 ? -17.597 -6.509 4.371 1.00 45.72 80 ASP A CA 1
ATOM 697 C C . ASP A 1 80 ? -18.531 -5.358 3.924 1.00 45.72 80 ASP A C 1
ATOM 699 O O . ASP A 1 80 ? -18.752 -5.165 2.721 1.00 45.72 80 ASP A O 1
ATOM 703 N N . PRO A 1 81 ? -19.119 -4.605 4.875 1.00 45.72 81 PRO A N 1
ATOM 704 C CA . PRO A 1 81 ? -20.394 -3.908 4.729 1.00 45.72 81 PRO A CA 1
ATOM 705 C C . PRO A 1 81 ? -20.207 -2.482 4.198 1.00 45.72 81 PRO A C 1
ATOM 707 O O . PRO A 1 81 ? -20.295 -1.509 4.938 1.00 45.72 81 PRO A O 1
ATOM 710 N N . TRP A 1 82 ? -19.959 -2.335 2.900 1.00 55.41 82 TRP A N 1
ATOM 711 C CA . TRP A 1 82 ? -19.825 -1.008 2.274 1.00 55.41 82 TRP A CA 1
ATOM 712 C C . TRP A 1 82 ? -21.104 -0.498 1.594 1.00 55.41 82 TRP A C 1
ATOM 714 O O . TRP A 1 82 ? -21.116 0.620 1.091 1.00 55.41 82 TRP A O 1
ATOM 724 N N . LEU A 1 83 ? -22.185 -1.287 1.590 1.00 48.78 83 LEU A N 1
ATOM 725 C CA . LEU A 1 83 ? -23.467 -0.927 0.958 1.00 48.78 83 LEU A CA 1
ATOM 726 C C . LEU A 1 83 ? -24.657 -0.889 1.933 1.00 48.78 83 LEU A C 1
ATOM 728 O O . LEU A 1 83 ? -25.770 -0.595 1.517 1.00 48.78 83 LEU A O 1
ATOM 732 N N . ALA A 1 84 ? -24.446 -1.145 3.228 1.00 44.22 84 ALA A N 1
ATOM 733 C CA . ALA A 1 84 ? -25.522 -1.208 4.225 1.00 44.22 84 ALA A CA 1
ATOM 734 C C . ALA A 1 84 ? -25.754 0.117 4.980 1.00 44.22 84 ALA A C 1
ATOM 736 O O . ALA A 1 84 ? -26.162 0.112 6.138 1.00 44.22 84 ALA A O 1
ATOM 737 N N . ILE A 1 85 ? -25.496 1.258 4.339 1.00 47.62 85 ILE A N 1
ATOM 738 C CA . ILE A 1 85 ? -26.018 2.556 4.780 1.00 47.62 85 ILE A CA 1
ATOM 739 C C . ILE A 1 85 ? 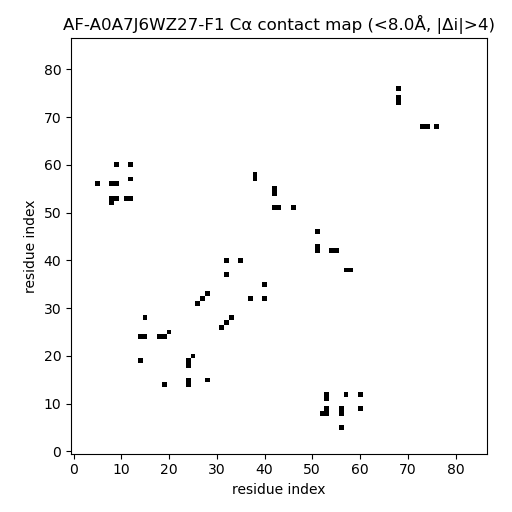-26.572 3.240 3.535 1.00 47.62 85 ILE A C 1
ATOM 741 O O . ILE A 1 85 ? -25.869 4.027 2.914 1.00 47.62 85 ILE A O 1
ATOM 745 N N . LEU A 1 86 ? -27.773 2.822 3.123 1.00 41.25 86 LEU A N 1
ATOM 746 C CA . LEU A 1 86 ? -28.796 3.568 2.372 1.00 41.25 86 LEU A CA 1
ATOM 747 C C . LEU A 1 86 ? -29.896 2.579 1.917 1.00 41.25 86 LEU A C 1
ATOM 749 O O . LEU A 1 86 ? -29.958 2.203 0.749 1.00 41.25 86 LEU A O 1
ATOM 753 N N . SER A 1 87 ? -30.747 2.151 2.856 1.00 40.06 87 SER A N 1
ATOM 754 C CA . SER A 1 87 ? -32.207 2.005 2.684 1.00 40.06 87 SER A CA 1
ATOM 755 C C . SER A 1 87 ? -32.861 1.828 4.047 1.00 40.06 87 SER A C 1
ATOM 757 O O . SER A 1 87 ? -32.446 0.870 4.739 1.00 40.06 87 SER A O 1
#

Sequence (87 aa):
MEVTNHAANMRHLWHIFRNRDTMWVKWVKSYLIKDRNFWQLKIPKDCSWSWRSILKERDKAMYMVQHLIGNGQNTNFWLDPWLAILS